Protein AF-A0AAG5CRX8-F1 (afdb_monomer)

Foldseek 3Di:
DDDDDDDDDDDDDDDDDDDDDDDDDDDDDDDDDDDDDDDDDDDDDPPPPPPPPPPCVVVCVVVVVVVVVVVVVVVVVVVVVVCVVVVPDVPDDPDPVSVVVVVVQVVQADPVDDCVVPVVNRRD

Radius of gyration: 45.99 Å; Cα contacts (8 Å, |Δi|>4): 23; chains: 1; bounding box: 85×68×112 Å

Secondary structure (DSSP, 8-state):
---------------------------------------PPP---TT-------S-HHHHHHHHHHHHHHHHHHHHHHHHHHHHHHHS-TTS--SHHHHHHHHHHHHT--TTS-TTT-HHHHH-

Organism: Anopheles atroparvus (NCBI:txid41427)

pLDDT: mean 70.66, std 24.9, range [32.22, 97.94]

Solvent-accessible surface area (backbone atoms only — not comparable to full-atom values): 8617 Å² total; per-residue (Å²): 138,78,90,82,86,85,85,88,84,89,82,92,85,80,89,80,90,84,82,88,81,81,81,89,81,88,89,84,90,82,84,88,84,85,88,89,89,90,85,83,81,82,80,78,67,94,78,74,74,78,80,76,80,82,82,51,69,75,56,50,55,52,52,49,50,50,50,50,52,52,51,50,52,52,52,52,50,50,50,50,51,50,50,47,63,70,70,51,55,92,86,63,76,83,47,71,65,52,49,51,52,53,52,55,52,57,72,37,38,37,88,87,45,54,58,90,82,40,49,63,66,20,58,89

Sequence (124 aa):
MSTQRIWTTDGSHHSDYGPDSEK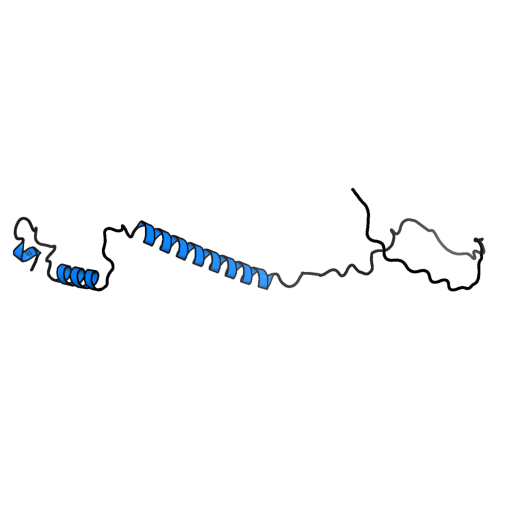SPSNNNIKNNQQHPANEPPDGNPYLIGIQSRFRRRYYHKSILLLLLLIILILTIAVIVIACLLHFPPNICHTPECLRSAAALKQSMDDTVNPCDDFYQYAC

Mean predicted aligned error: 20.1 Å

InterPro domains:
  IPR000718 Peptidase M13 [PS51885] (92-124)
  IPR000718 Peptidase M13 [PTHR11733] (68-124)
  IPR024079 Metallopeptidase, catalytic domain superfamily [G3DSA:3.40.390.10] (93-124)

Structure (mmCIF, N/CA/C/O backbone):
data_AF-A0AAG5CRX8-F1
#
_entry.id   AF-A0AAG5CRX8-F1
#
loop_
_atom_site.group_PDB
_atom_site.id
_atom_site.type_symbol
_atom_site.label_atom_id
_atom_site.label_alt_id
_atom_site.label_comp_id
_atom_site.label_asym_id
_atom_site.label_entity_id
_atom_site.label_seq_id
_atom_site.pdbx_PDB_ins_code
_atom_site.Cartn_x
_atom_site.Cartn_y
_atom_site.Cartn_z
_atom_site.occupancy
_atom_site.B_iso_or_equiv
_atom_site.auth_seq_id
_atom_site.auth_comp_id
_atom_site.auth_asym_id
_atom_site.auth_atom_id
_atom_site.pdbx_PDB_model_num
ATOM 1 N N . MET A 1 1 ? 22.370 37.927 -49.868 1.00 33.94 1 MET A N 1
ATOM 2 C CA . MET A 1 1 ? 23.467 38.078 -48.886 1.00 33.94 1 MET A CA 1
ATOM 3 C C . MET A 1 1 ? 24.203 36.756 -48.840 1.00 33.94 1 MET A C 1
ATOM 5 O O . MET A 1 1 ? 23.659 35.774 -48.369 1.00 33.94 1 MET A O 1
ATOM 9 N N . SER A 1 2 ? 25.224 36.632 -49.674 1.00 36.56 2 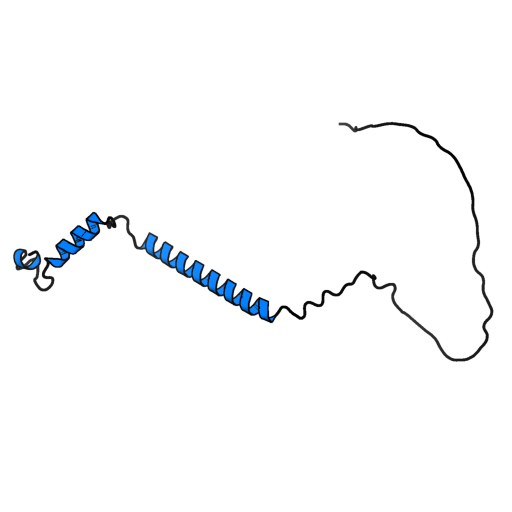SER A N 1
ATOM 10 C CA . SER A 1 2 ? 26.629 36.866 -49.309 1.00 36.56 2 SER A CA 1
ATOM 11 C C . SER A 1 2 ? 27.298 35.548 -48.951 1.00 36.56 2 SER A C 1
ATOM 13 O O . SER A 1 2 ? 27.279 35.084 -47.819 1.00 36.56 2 SER A O 1
ATOM 15 N N . THR A 1 3 ? 27.901 34.979 -49.989 1.00 40.38 3 THR A N 1
ATOM 16 C CA . THR A 1 3 ? 29.188 34.292 -49.932 1.00 40.38 3 THR A CA 1
ATOM 17 C C . THR A 1 3 ? 30.119 34.913 -48.895 1.00 40.38 3 THR A C 1
ATOM 19 O O . THR A 1 3 ? 30.289 36.130 -48.894 1.00 40.38 3 THR A O 1
ATOM 22 N N . GLN A 1 4 ? 30.775 34.073 -48.097 1.00 39.25 4 GLN A N 1
ATOM 23 C CA . GLN A 1 4 ? 32.237 33.988 -48.023 1.00 39.25 4 GLN A CA 1
ATOM 24 C C . GLN A 1 4 ? 32.647 32.956 -46.966 1.00 39.25 4 GLN A C 1
ATOM 26 O O . GLN A 1 4 ? 32.188 33.004 -45.830 1.00 39.25 4 GLN A O 1
ATOM 31 N N . ARG A 1 5 ? 33.605 32.095 -47.309 1.00 39.34 5 ARG A N 1
ATOM 32 C CA . ARG A 1 5 ? 34.894 32.121 -46.614 1.00 39.34 5 ARG A CA 1
ATOM 33 C C . ARG A 1 5 ? 35.998 31.687 -47.570 1.00 39.34 5 ARG A C 1
ATOM 35 O O . ARG A 1 5 ? 35.992 30.587 -48.106 1.00 39.34 5 ARG A O 1
ATOM 42 N N . ILE A 1 6 ? 36.892 32.639 -47.780 1.00 46.31 6 ILE A N 1
ATOM 43 C CA . ILE A 1 6 ? 38.162 32.562 -48.484 1.00 46.31 6 ILE A CA 1
ATOM 44 C C . ILE A 1 6 ? 39.200 32.090 -47.466 1.00 46.31 6 ILE A C 1
ATOM 46 O O . ILE A 1 6 ? 39.227 32.643 -46.370 1.00 46.31 6 ILE A O 1
ATOM 50 N N . TRP A 1 7 ? 40.067 31.154 -47.850 1.00 35.84 7 TRP A N 1
ATOM 51 C CA . TRP A 1 7 ? 41.486 31.198 -47.489 1.00 35.84 7 TRP A CA 1
ATOM 52 C C . TRP A 1 7 ? 42.300 30.768 -48.712 1.00 35.84 7 TRP A C 1
ATOM 54 O O . TRP A 1 7 ? 42.079 29.713 -49.299 1.00 35.84 7 TRP A O 1
ATOM 64 N N . THR A 1 8 ? 43.166 31.681 -49.123 1.00 43.91 8 THR A N 1
ATOM 65 C CA . THR A 1 8 ? 44.149 31.628 -50.205 1.00 43.91 8 THR A CA 1
ATOM 66 C C . THR A 1 8 ? 45.368 30.793 -49.810 1.00 43.91 8 THR A C 1
ATOM 68 O O . THR A 1 8 ? 45.709 30.817 -48.634 1.00 43.91 8 THR A O 1
ATOM 71 N N . THR A 1 9 ? 46.078 30.199 -50.775 1.00 43.91 9 THR A N 1
ATOM 72 C CA . THR A 1 9 ? 47.490 30.519 -51.103 1.00 43.91 9 THR A CA 1
ATOM 73 C C . THR A 1 9 ? 47.988 29.652 -52.263 1.00 43.91 9 THR A C 1
ATOM 75 O O . THR A 1 9 ? 47.792 28.440 -52.267 1.00 43.91 9 THR A O 1
ATOM 78 N N . ASP A 1 10 ? 48.631 30.323 -53.217 1.00 44.81 10 ASP A N 1
ATOM 79 C CA . ASP A 1 10 ? 49.370 29.822 -54.381 1.00 44.81 10 ASP A CA 1
ATOM 80 C C . ASP A 1 10 ? 50.530 28.876 -54.024 1.00 44.81 10 ASP A C 1
ATOM 82 O O . ASP A 1 10 ? 51.109 28.974 -52.940 1.00 44.81 10 ASP A O 1
ATOM 86 N N . GLY A 1 11 ? 50.928 28.019 -54.969 1.00 34.66 11 GLY A N 1
ATOM 87 C CA . GLY A 1 11 ? 52.091 27.144 -54.807 1.00 34.66 11 GLY A CA 1
ATOM 88 C C . GLY A 1 11 ? 52.305 26.169 -55.963 1.00 34.66 11 GLY A C 1
ATOM 89 O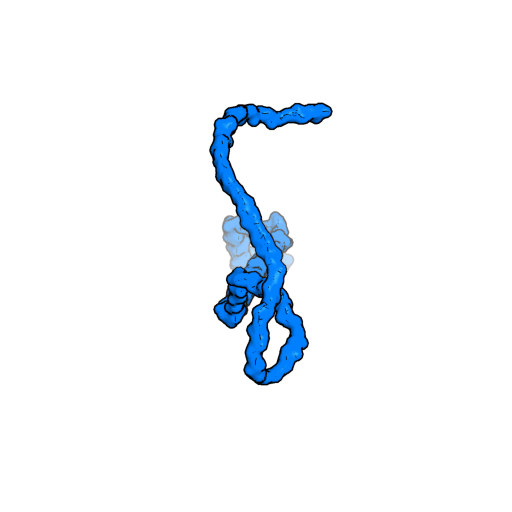 O . GLY A 1 11 ? 52.011 24.983 -55.847 1.00 34.66 11 GLY A O 1
ATOM 90 N N . SER A 1 12 ? 52.839 26.678 -57.071 1.00 39.94 12 SER A N 1
ATOM 91 C CA . SER A 1 12 ? 53.336 25.916 -58.219 1.00 39.94 12 SER A CA 1
ATOM 92 C C . SER A 1 12 ? 54.462 24.942 -57.842 1.00 39.94 12 SER A C 1
ATOM 94 O O . SER A 1 12 ? 55.455 25.347 -57.240 1.00 39.94 12 SER A O 1
ATOM 96 N N . HIS A 1 13 ? 54.368 23.687 -58.292 1.00 36.94 13 HIS A N 1
ATOM 97 C CA . HIS A 1 13 ? 55.531 22.866 -58.640 1.00 36.94 13 HIS A CA 1
ATOM 98 C C . HIS A 1 13 ? 55.173 21.833 -59.719 1.00 36.94 13 HIS A C 1
ATOM 100 O O . HIS A 1 13 ? 54.012 21.550 -59.992 1.00 36.94 13 HIS A O 1
ATOM 106 N N . HIS A 1 14 ? 56.223 21.366 -60.374 1.00 33.44 14 HIS A N 1
ATOM 107 C CA . HIS A 1 14 ? 56.374 21.056 -61.789 1.00 33.44 14 HIS A CA 1
ATOM 108 C C . HIS A 1 14 ? 56.534 19.535 -62.011 1.00 33.44 14 HIS A C 1
ATOM 110 O O . HIS A 1 14 ? 56.876 18.834 -61.060 1.00 33.44 14 HIS A O 1
ATOM 116 N N . SER A 1 15 ? 56.431 19.102 -63.281 1.00 33.47 15 SER A N 1
ATOM 117 C CA . SER A 1 15 ? 57.001 17.861 -63.864 1.00 33.47 15 SER A CA 1
ATOM 118 C C . SER A 1 15 ? 56.302 16.516 -63.553 1.00 33.47 15 SER A C 1
ATOM 120 O O . SER A 1 15 ? 55.924 16.263 -62.421 1.00 33.47 15 SER A O 1
ATOM 122 N N . ASP A 1 16 ? 56.155 15.538 -64.458 1.00 32.22 16 ASP A N 1
ATOM 123 C CA . ASP A 1 16 ? 56.494 15.388 -65.885 1.00 32.22 16 ASP A CA 1
ATOM 124 C C . ASP A 1 16 ? 56.054 13.977 -66.373 1.00 32.22 16 ASP A C 1
ATOM 126 O O . ASP A 1 16 ? 55.928 13.087 -65.536 1.00 32.22 16 ASP A O 1
ATOM 130 N N . TYR A 1 17 ? 55.934 13.783 -67.701 1.00 33.31 17 TYR A N 1
ATOM 131 C CA . TYR A 1 17 ? 55.809 12.520 -68.487 1.00 33.31 17 TYR A CA 1
ATOM 132 C C . TYR A 1 17 ? 54.664 11.530 -68.162 1.00 33.31 17 TYR A C 1
ATOM 134 O O . TYR A 1 17 ? 54.431 11.165 -67.021 1.00 33.31 17 TYR A O 1
ATOM 142 N N . GLY A 1 18 ? 53.921 10.936 -69.100 1.00 33.72 18 GLY A N 1
ATOM 143 C CA . GLY A 1 18 ? 54.078 10.661 -70.535 1.00 33.72 18 GLY A CA 1
ATOM 144 C C . GLY A 1 18 ? 53.156 9.459 -70.889 1.00 33.72 18 GLY A C 1
ATOM 145 O O . GLY A 1 18 ? 52.598 8.864 -69.966 1.00 33.72 18 GLY A O 1
ATOM 146 N N . PRO A 1 19 ? 52.920 9.125 -72.170 1.00 42.25 19 PRO A N 1
ATOM 147 C CA . PRO A 1 19 ? 51.597 8.681 -72.628 1.00 42.25 19 PRO A CA 1
ATOM 148 C C . PRO A 1 19 ? 51.575 7.264 -73.274 1.00 42.25 19 PRO A C 1
ATOM 150 O O . PRO A 1 19 ? 52.569 6.548 -73.220 1.00 42.25 19 PRO A O 1
ATOM 153 N N . ASP A 1 20 ? 50.436 6.898 -73.895 1.00 36.28 20 ASP A N 1
ATOM 154 C CA . ASP A 1 20 ? 50.278 5.841 -74.931 1.00 36.28 20 ASP A CA 1
ATOM 155 C C . ASP A 1 20 ? 50.255 4.366 -74.428 1.00 36.28 20 ASP A C 1
ATOM 157 O O . A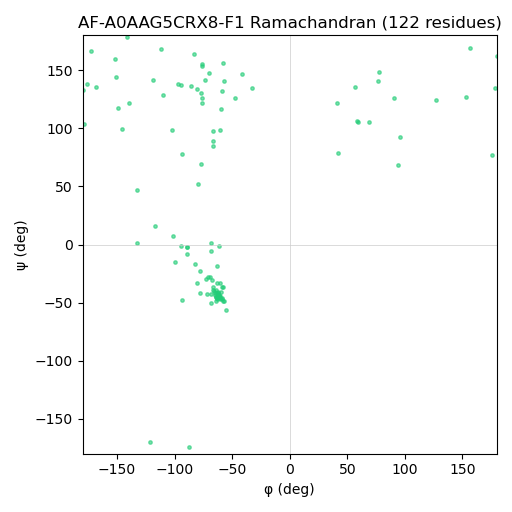SP A 1 20 ? 50.895 4.019 -73.450 1.00 36.28 20 ASP A O 1
ATOM 161 N N . SER A 1 21 ? 49.570 3.371 -75.008 1.00 34.12 21 SER A N 1
ATOM 162 C CA . SER A 1 21 ? 48.861 3.274 -76.280 1.00 34.12 21 SER A CA 1
ATOM 163 C C . SER A 1 21 ? 48.079 1.950 -76.392 1.00 34.12 21 SER A C 1
ATOM 165 O O . SER A 1 21 ? 48.331 0.993 -75.666 1.00 34.12 21 SER A O 1
ATOM 167 N N . GLU A 1 22 ? 47.187 1.927 -77.386 1.00 35.47 22 GLU A N 1
ATOM 168 C CA . GLU A 1 22 ? 46.778 0.778 -78.218 1.00 35.47 22 GLU A CA 1
ATOM 169 C C . GLU A 1 22 ? 46.174 -0.467 -77.544 1.00 35.47 22 GLU A C 1
ATOM 171 O O . GLU A 1 22 ? 46.812 -1.278 -76.889 1.00 35.47 22 GLU A O 1
ATOM 176 N N . LYS A 1 23 ? 44.857 -0.659 -77.653 1.00 36.28 23 LYS A N 1
ATOM 177 C CA . LYS A 1 23 ? 44.155 -1.195 -78.838 1.00 36.28 23 LYS A CA 1
ATOM 178 C C . LYS A 1 23 ? 44.652 -2.590 -79.251 1.00 36.28 23 LYS A C 1
ATOM 180 O O . LYS A 1 23 ? 45.696 -2.757 -79.864 1.00 36.28 23 LYS A O 1
ATOM 185 N N . SER A 1 24 ? 43.792 -3.568 -78.958 1.00 37.47 24 SER A N 1
ATOM 186 C CA . SER A 1 24 ? 43.770 -4.945 -79.480 1.00 37.47 24 SER A CA 1
ATOM 187 C C . SER A 1 24 ? 44.075 -5.007 -80.990 1.00 37.47 24 SER A C 1
ATOM 189 O O . SER A 1 24 ? 43.623 -4.115 -81.716 1.00 37.47 24 SER A O 1
ATOM 191 N N . PRO A 1 25 ? 44.735 -6.067 -81.504 1.00 41.72 25 PRO A N 1
ATOM 192 C CA . PRO A 1 25 ? 43.937 -7.213 -81.957 1.00 41.72 25 PRO A CA 1
ATOM 193 C C . PRO A 1 25 ? 44.604 -8.608 -81.880 1.00 41.72 25 PRO A C 1
ATOM 195 O O . PRO A 1 25 ? 45.772 -8.802 -82.182 1.00 41.72 25 PRO A O 1
ATOM 198 N N . SER A 1 26 ? 43.757 -9.586 -81.550 1.00 36.16 26 SER A N 1
ATOM 199 C CA . SER A 1 26 ? 43.544 -10.895 -82.194 1.00 36.16 26 SER A CA 1
ATOM 200 C C . SER A 1 26 ? 44.723 -11.746 -82.712 1.00 36.16 26 SER A C 1
ATOM 202 O O . SER A 1 26 ? 45.350 -11.428 -83.718 1.00 36.16 26 SER A O 1
ATOM 204 N N . ASN A 1 27 ? 44.783 -12.969 -82.166 1.00 36.31 27 ASN A N 1
ATOM 205 C CA . ASN A 1 27 ? 44.618 -14.253 -82.879 1.00 36.31 27 ASN A CA 1
ATOM 206 C C . ASN A 1 27 ? 45.776 -15.237 -82.649 1.00 36.31 27 ASN A C 1
ATOM 208 O O . ASN A 1 27 ? 46.929 -14.920 -82.918 1.00 36.31 27 ASN A O 1
ATOM 212 N N . ASN A 1 28 ? 45.444 -16.443 -82.177 1.00 36.59 28 ASN A N 1
ATOM 213 C CA . ASN A 1 28 ? 45.749 -17.710 -82.852 1.00 36.59 28 ASN A CA 1
ATOM 214 C C . ASN A 1 28 ? 45.179 -18.872 -82.024 1.00 36.59 28 ASN A C 1
ATOM 216 O O . ASN A 1 28 ? 45.718 -19.262 -80.991 1.00 36.59 28 ASN A O 1
ATOM 220 N N . ASN A 1 29 ? 44.058 -19.413 -82.503 1.00 36.94 29 ASN A N 1
ATOM 221 C CA . ASN A 1 29 ? 43.428 -20.623 -81.984 1.00 36.94 29 ASN A CA 1
ATOM 222 C C . ASN A 1 29 ? 44.167 -21.883 -82.462 1.00 36.94 29 ASN A C 1
ATOM 224 O O . ASN A 1 29 ? 44.332 -22.085 -83.666 1.00 36.94 29 ASN A O 1
ATOM 228 N N . ILE A 1 30 ? 44.484 -22.780 -81.523 1.00 49.47 30 ILE A N 1
ATOM 229 C CA . ILE A 1 30 ? 44.726 -24.207 -81.772 1.00 49.47 30 ILE A CA 1
ATOM 230 C C . ILE A 1 30 ? 43.704 -25.036 -80.983 1.00 49.47 30 ILE A C 1
ATOM 232 O O . ILE A 1 30 ? 43.262 -24.671 -79.900 1.00 49.47 30 ILE A O 1
ATOM 236 N N . LYS A 1 31 ? 43.276 -26.105 -81.653 1.00 39.47 31 LYS A N 1
ATOM 237 C CA . LYS A 1 31 ? 41.981 -26.786 -81.625 1.00 39.47 31 LYS A CA 1
ATOM 238 C C . LYS A 1 31 ? 41.787 -27.808 -80.491 1.00 39.47 31 LYS A C 1
ATOM 240 O O . LYS A 1 31 ? 42.755 -28.394 -80.017 1.00 39.47 31 LYS A O 1
ATOM 245 N N . ASN A 1 32 ? 40.499 -28.142 -80.304 1.00 36.53 32 ASN A N 1
ATOM 246 C CA . ASN A 1 32 ? 39.874 -29.310 -79.647 1.00 36.53 32 ASN A CA 1
ATOM 247 C C . ASN A 1 32 ? 39.577 -29.138 -78.149 1.00 36.53 32 ASN A C 1
ATOM 249 O O . ASN A 1 32 ? 40.494 -28.912 -77.375 1.00 36.53 32 ASN A O 1
ATOM 253 N N . ASN A 1 33 ? 38.365 -29.339 -77.621 1.00 35.94 33 ASN A N 1
ATOM 254 C CA . ASN A 1 33 ? 36.988 -29.616 -78.098 1.00 35.94 33 ASN A CA 1
ATOM 255 C C . ASN A 1 33 ? 36.159 -29.607 -76.780 1.00 35.94 33 ASN A C 1
ATOM 257 O O . ASN A 1 33 ? 36.644 -30.164 -75.803 1.00 35.94 33 ASN A O 1
ATOM 261 N N . GLN A 1 34 ? 34.957 -29.060 -76.587 1.00 41.50 34 GLN A N 1
ATOM 262 C CA . GLN A 1 34 ? 33.867 -28.645 -77.466 1.00 41.50 34 GLN A CA 1
ATOM 263 C C . GLN A 1 34 ? 32.869 -27.799 -76.622 1.00 41.50 34 GLN A C 1
ATOM 265 O O . GLN A 1 34 ? 32.508 -28.209 -75.524 1.00 41.50 34 GLN A O 1
ATOM 270 N N . GLN A 1 35 ? 32.416 -26.672 -77.195 1.00 33.72 35 GLN A N 1
ATOM 271 C CA . GLN A 1 35 ? 31.201 -25.862 -76.932 1.00 33.72 35 GLN A CA 1
ATOM 272 C C . GLN A 1 35 ? 31.002 -25.038 -75.618 1.00 33.72 35 GLN A C 1
ATOM 274 O O . GLN A 1 35 ? 30.614 -25.544 -74.574 1.00 33.72 35 GLN A O 1
ATOM 279 N N . HIS A 1 36 ? 31.154 -23.710 -7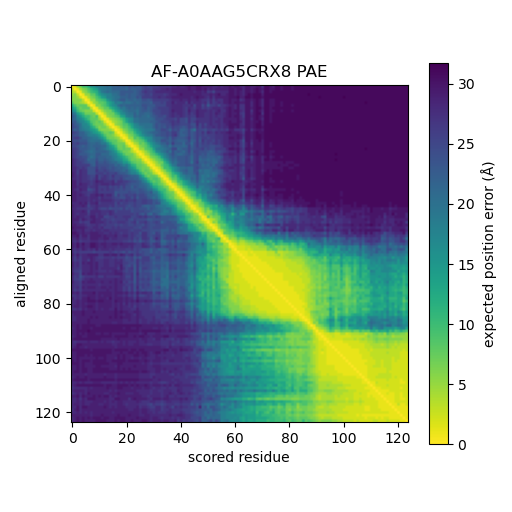5.753 1.00 45.00 36 HIS A N 1
ATOM 280 C CA . HIS A 1 36 ? 30.700 -22.570 -74.905 1.00 45.00 36 HIS A CA 1
ATOM 281 C C . HIS A 1 36 ? 29.257 -22.108 -75.302 1.00 45.00 36 HIS A C 1
ATOM 283 O O . HIS A 1 36 ? 28.767 -22.639 -76.303 1.00 45.00 36 HIS A O 1
ATOM 289 N N . PRO A 1 37 ? 28.630 -21.011 -74.775 1.00 52.94 37 PRO A N 1
ATOM 290 C CA . PRO A 1 37 ? 28.698 -20.288 -73.473 1.00 52.94 37 PRO A CA 1
ATOM 291 C C . PRO A 1 37 ? 27.311 -19.768 -72.946 1.00 52.94 37 PRO A C 1
ATOM 293 O O . PRO A 1 37 ? 26.305 -19.882 -73.639 1.00 52.94 37 PRO A O 1
ATOM 296 N N . ALA A 1 38 ? 27.262 -19.122 -71.763 1.00 34.06 38 ALA A N 1
ATOM 297 C CA . ALA A 1 38 ? 26.787 -17.725 -71.568 1.00 34.06 38 ALA A CA 1
ATOM 298 C C . ALA A 1 38 ? 26.206 -17.430 -70.158 1.00 34.06 38 ALA A C 1
ATOM 300 O O . ALA A 1 38 ? 25.222 -18.035 -69.739 1.00 34.06 38 ALA A O 1
ATOM 301 N N . ASN A 1 39 ? 26.759 -16.376 -69.533 1.00 39.97 39 ASN A N 1
ATOM 302 C CA . ASN A 1 39 ? 26.225 -15.539 -68.438 1.00 39.97 39 ASN A CA 1
ATOM 303 C C . ASN A 1 39 ? 26.601 -15.915 -66.987 1.00 39.97 39 ASN A C 1
ATOM 305 O O . ASN A 1 39 ? 25.736 -16.245 -66.177 1.00 39.97 39 ASN A O 1
ATOM 309 N N . GLU A 1 40 ? 27.8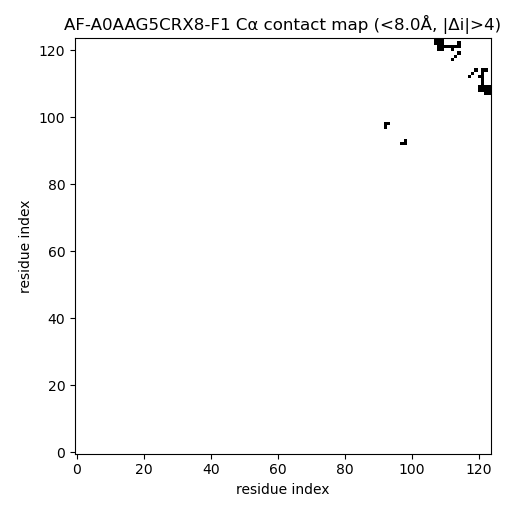76 -15.755 -66.621 1.00 51.41 40 GLU A N 1
ATOM 310 C CA . GLU A 1 40 ? 28.239 -15.422 -65.232 1.00 51.41 40 GLU A CA 1
ATOM 311 C C . GLU A 1 40 ? 27.954 -13.926 -64.977 1.00 51.41 40 GLU A C 1
ATOM 313 O O . GLU A 1 40 ? 28.407 -13.086 -65.760 1.00 51.41 40 GLU A O 1
ATOM 318 N N . PRO A 1 41 ? 27.185 -13.558 -63.934 1.00 59.75 41 PRO A N 1
ATOM 319 C CA . PRO A 1 41 ? 27.037 -12.170 -63.510 1.00 59.75 41 PRO A CA 1
ATOM 320 C C . PRO A 1 41 ? 28.285 -11.684 -62.746 1.00 59.75 41 PRO A C 1
ATOM 322 O O . PRO A 1 41 ? 29.004 -12.495 -62.161 1.00 59.75 41 PRO A O 1
ATOM 325 N N . PRO A 1 42 ? 28.538 -10.363 -62.733 1.00 55.81 42 PRO A N 1
ATOM 326 C CA . PRO A 1 42 ? 29.775 -9.790 -62.229 1.00 55.81 42 PRO A CA 1
ATOM 327 C C . PRO A 1 42 ? 29.850 -9.837 -60.699 1.00 55.81 42 PRO A C 1
ATOM 329 O O . PRO A 1 42 ? 28.866 -9.592 -60.000 1.00 55.81 42 PRO A O 1
ATOM 332 N N . ASP A 1 43 ? 31.059 -10.123 -60.223 1.00 55.56 43 ASP A N 1
ATOM 333 C CA . ASP A 1 43 ? 31.684 -9.606 -59.006 1.00 55.56 43 ASP A CA 1
ATOM 334 C C . ASP A 1 43 ? 30.780 -9.506 -57.771 1.00 55.56 43 ASP A C 1
ATOM 336 O O . ASP A 1 43 ? 30.329 -8.441 -57.340 1.00 55.56 43 ASP A O 1
ATOM 340 N N . GLY A 1 44 ? 30.578 -10.656 -57.128 1.00 61.62 44 GLY A N 1
ATOM 341 C CA . GLY A 1 44 ? 30.143 -10.692 -55.738 1.00 61.62 44 GLY A CA 1
ATOM 342 C C . GLY A 1 44 ? 31.173 -9.989 -54.850 1.00 61.62 44 GLY A C 1
ATOM 343 O O . GLY A 1 44 ? 32.316 -10.426 -54.746 1.00 61.62 44 GLY A O 1
ATOM 344 N N . ASN A 1 45 ? 30.758 -8.897 -54.204 1.00 67.56 45 ASN A N 1
ATOM 345 C CA . ASN A 1 45 ? 31.589 -8.104 -53.299 1.00 67.56 45 ASN A CA 1
ATOM 346 C C . ASN A 1 45 ? 32.347 -8.996 -52.283 1.00 67.56 45 ASN A C 1
ATOM 348 O O . ASN A 1 45 ? 31.690 -9.710 -51.515 1.00 67.56 45 ASN A O 1
ATOM 352 N N . PRO A 1 46 ? 33.689 -8.897 -52.166 1.00 66.31 46 PRO A N 1
ATOM 353 C CA . PRO A 1 46 ? 34.491 -9.717 -51.244 1.00 66.31 46 PRO A CA 1
ATOM 354 C C . PRO A 1 46 ? 34.247 -9.406 -49.754 1.00 66.31 46 PRO A C 1
ATOM 356 O O . PRO A 1 46 ? 34.849 -10.020 -48.878 1.00 66.31 46 PRO A O 1
ATOM 359 N N . TYR A 1 47 ? 33.342 -8.471 -49.449 1.00 66.69 47 TYR A N 1
ATOM 360 C CA . TYR A 1 47 ? 32.969 -8.057 -48.095 1.00 66.69 47 TYR A CA 1
ATOM 361 C C . TYR A 1 47 ? 31.652 -8.660 -47.597 1.00 66.69 47 TYR A C 1
ATOM 363 O O . TYR A 1 47 ? 31.180 -8.293 -46.521 1.00 66.69 47 TYR A O 1
ATOM 371 N N . LEU A 1 48 ? 31.049 -9.599 -48.331 1.00 64.75 48 LEU A N 1
ATOM 372 C CA . LEU A 1 48 ? 29.900 -10.351 -47.827 1.00 64.75 48 LEU A CA 1
ATOM 373 C C . LEU A 1 48 ? 30.354 -11.435 -46.835 1.00 64.75 48 LEU A C 1
ATOM 375 O O . LEU A 1 48 ? 30.258 -12.634 -47.084 1.00 64.75 48 LEU A O 1
ATOM 379 N N . ILE A 1 49 ? 30.818 -10.998 -45.662 1.00 68.88 49 ILE A N 1
ATOM 380 C CA . ILE A 1 49 ? 30.878 -11.835 -44.463 1.00 68.88 49 ILE A CA 1
ATOM 381 C C . ILE A 1 49 ? 29.447 -12.155 -44.035 1.00 68.88 49 ILE A C 1
ATOM 383 O O . ILE A 1 49 ? 28.774 -11.374 -43.362 1.00 68.88 49 ILE A O 1
ATOM 387 N N . GLY A 1 50 ? 28.967 -13.332 -44.425 1.00 66.06 50 GLY A N 1
ATOM 388 C CA . GLY A 1 50 ? 27.760 -13.901 -43.850 1.00 66.06 50 GLY A CA 1
ATOM 389 C C . GLY A 1 50 ? 27.965 -14.098 -42.350 1.00 66.06 50 GLY A C 1
ATOM 390 O O . GLY A 1 50 ? 28.546 -15.094 -41.926 1.00 66.06 50 GLY A O 1
ATOM 391 N N . ILE A 1 51 ? 27.472 -13.166 -41.530 1.00 63.00 51 ILE A N 1
ATOM 392 C CA . ILE A 1 51 ? 27.296 -13.383 -40.091 1.00 63.00 51 ILE A CA 1
ATOM 393 C C . ILE A 1 51 ? 26.209 -14.445 -39.929 1.00 63.00 51 ILE A C 1
ATOM 395 O O . ILE A 1 51 ? 25.019 -14.161 -39.801 1.00 63.00 51 ILE A O 1
ATOM 399 N N . GLN A 1 52 ? 26.631 -15.707 -39.998 1.00 58.75 52 GLN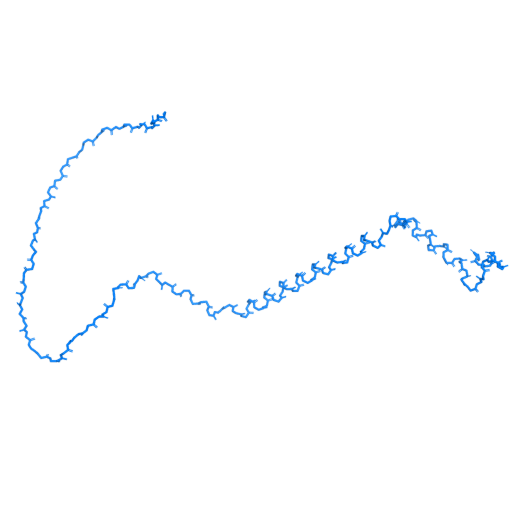 A N 1
ATOM 400 C CA . GLN A 1 52 ? 25.787 -16.866 -39.783 1.00 58.75 52 GLN A CA 1
ATOM 401 C C . GLN A 1 52 ? 25.347 -16.881 -38.312 1.00 58.75 52 GLN A C 1
ATOM 403 O O . GLN A 1 52 ? 25.971 -17.479 -37.440 1.00 58.75 52 GLN A O 1
ATOM 408 N N . SER A 1 53 ? 24.229 -16.228 -38.017 1.00 62.16 53 SER A N 1
ATOM 409 C CA . SER A 1 53 ? 23.621 -16.179 -36.686 1.00 62.16 53 SER A CA 1
ATOM 410 C C . SER A 1 53 ? 22.827 -17.457 -36.377 1.00 62.16 53 SER A C 1
ATOM 412 O O . SER A 1 53 ? 21.667 -17.425 -35.975 1.00 62.16 53 SER A O 1
ATOM 414 N N . ARG A 1 54 ? 23.440 -18.635 -36.544 1.00 61.25 54 ARG A N 1
ATOM 415 C CA . ARG A 1 54 ? 22.780 -19.927 -36.260 1.00 61.25 54 ARG A CA 1
ATOM 416 C C . ARG A 1 54 ? 22.945 -20.401 -34.807 1.00 61.25 54 ARG A C 1
ATOM 418 O O . ARG A 1 54 ? 22.334 -21.400 -34.440 1.00 61.25 54 ARG A O 1
ATOM 425 N N . PHE A 1 55 ? 23.675 -19.685 -33.942 1.00 60.66 55 PHE A N 1
ATOM 426 C CA . PHE A 1 55 ? 24.039 -20.194 -32.607 1.00 60.66 55 PHE A CA 1
ATOM 427 C C . PHE A 1 55 ? 23.809 -19.223 -31.430 1.00 60.66 55 PHE A C 1
ATOM 429 O O . PHE A 1 55 ? 24.661 -19.052 -30.568 1.00 60.66 55 PHE A O 1
ATOM 436 N N . ARG A 1 56 ? 22.642 -18.572 -31.341 1.00 64.94 56 ARG A N 1
ATOM 437 C CA . ARG A 1 56 ? 22.223 -17.873 -30.096 1.00 64.94 56 ARG A CA 1
ATOM 438 C C . ARG A 1 56 ? 20.791 -18.167 -29.637 1.00 64.94 56 ARG A C 1
ATOM 440 O O . ARG A 1 56 ? 20.351 -17.669 -28.603 1.00 64.94 56 ARG A O 1
ATOM 447 N N . ARG A 1 57 ? 20.057 -19.026 -30.353 1.00 68.62 57 ARG A N 1
ATOM 448 C CA . ARG A 1 57 ? 18.612 -19.264 -30.155 1.00 68.62 57 ARG A CA 1
ATOM 449 C C . ARG A 1 57 ? 18.239 -19.748 -28.746 1.00 68.62 57 ARG A C 1
ATOM 451 O O . ARG A 1 57 ? 17.216 -19.336 -28.212 1.00 68.62 57 ARG A O 1
ATOM 458 N N . ARG A 1 58 ? 19.087 -20.577 -28.120 1.00 70.31 58 ARG A N 1
ATOM 459 C CA . ARG A 1 58 ? 18.842 -21.098 -26.760 1.00 70.31 58 ARG A CA 1
ATOM 460 C C . ARG A 1 58 ? 19.022 -20.038 -25.669 1.00 70.31 58 ARG A C 1
ATOM 462 O O . ARG A 1 58 ? 18.347 -20.116 -24.648 1.00 70.31 58 ARG A O 1
ATOM 469 N N . TYR A 1 59 ? 19.897 -19.055 -25.891 1.00 76.31 59 TYR A N 1
ATOM 470 C CA . TYR A 1 59 ? 20.105 -17.953 -24.952 1.00 76.31 59 TYR A CA 1
ATOM 471 C C . TYR A 1 59 ? 18.986 -16.917 -25.073 1.00 76.31 59 TYR A C 1
ATOM 473 O O . TYR A 1 59 ? 18.427 -16.532 -24.057 1.00 76.31 59 TYR A O 1
ATOM 481 N N . TYR A 1 60 ? 18.544 -16.584 -26.294 1.00 80.44 60 TYR A N 1
ATOM 482 C CA . TYR A 1 60 ? 17.397 -15.691 -26.494 1.00 80.44 60 TYR A CA 1
ATOM 483 C C . TYR A 1 60 ? 16.115 -16.218 -25.858 1.00 80.44 60 TYR A C 1
ATOM 485 O O . TYR A 1 60 ? 15.419 -15.438 -25.236 1.00 80.44 60 TYR A O 1
ATOM 493 N N . HIS A 1 61 ? 15.807 -17.516 -25.933 1.00 83.06 61 HIS A N 1
ATOM 494 C CA . HIS A 1 61 ? 14.590 -18.023 -25.289 1.00 83.06 61 HIS A CA 1
ATOM 495 C C . HIS A 1 61 ? 14.634 -17.873 -23.759 1.00 83.06 61 HIS A C 1
ATOM 497 O O . HIS A 1 61 ? 13.629 -17.521 -23.149 1.00 83.06 61 HIS A O 1
ATOM 503 N N . LYS A 1 62 ? 15.797 -18.099 -23.127 1.00 86.62 62 LYS A N 1
ATOM 504 C CA . LYS A 1 62 ? 15.971 -17.890 -21.679 1.00 86.62 62 LYS A CA 1
ATOM 505 C C . LYS A 1 62 ? 15.982 -16.405 -21.314 1.00 86.62 62 LYS A C 1
ATOM 507 O O . LYS A 1 62 ? 15.334 -16.028 -20.347 1.00 86.62 62 LYS A O 1
ATOM 512 N N . SER A 1 63 ? 16.659 -15.567 -22.096 1.00 90.69 63 SER A N 1
ATOM 513 C CA . SER A 1 63 ? 16.692 -14.116 -21.895 1.00 90.69 63 SER A CA 1
ATOM 514 C C . SER A 1 63 ? 15.332 -13.460 -22.136 1.00 90.69 63 SER A C 1
ATOM 516 O O . SER A 1 63 ? 14.954 -12.581 -21.376 1.00 90.69 63 SER A O 1
ATOM 518 N N . ILE A 1 64 ? 14.572 -13.902 -23.142 1.00 92.69 64 ILE A N 1
ATOM 519 C CA . ILE A 1 64 ? 13.208 -13.433 -23.424 1.00 92.69 64 ILE A CA 1
ATOM 520 C C . ILE A 1 64 ? 12.259 -13.889 -22.317 1.00 92.69 64 ILE A C 1
ATOM 522 O O . ILE A 1 64 ? 11.464 -13.083 -21.856 1.00 92.69 64 ILE A O 1
ATOM 526 N N . LEU A 1 65 ? 12.358 -15.139 -21.846 1.00 93.56 65 LEU A N 1
ATOM 527 C CA . LEU A 1 65 ? 11.551 -15.617 -20.718 1.00 93.56 65 LEU A CA 1
ATOM 528 C C . LEU A 1 65 ? 11.872 -14.822 -19.444 1.00 93.56 65 LEU A C 1
ATOM 530 O O . LEU A 1 65 ? 10.958 -14.379 -18.760 1.00 93.56 65 LEU A O 1
ATOM 534 N N . LEU A 1 66 ? 13.153 -14.570 -19.162 1.00 94.88 66 LEU A N 1
ATOM 535 C CA . LEU A 1 66 ? 13.575 -13.758 -18.018 1.00 94.88 66 LEU A CA 1
ATOM 536 C C . LEU A 1 66 ? 13.066 -12.316 -18.127 1.00 94.88 66 LEU A C 1
ATOM 538 O O . LEU A 1 66 ? 12.545 -11.783 -17.153 1.00 94.88 66 LEU A O 1
ATOM 542 N N . LEU A 1 67 ? 13.164 -11.703 -19.309 1.00 95.25 67 LEU A N 1
ATOM 543 C CA . LEU A 1 67 ? 12.628 -10.368 -19.570 1.00 95.25 67 LEU A CA 1
ATOM 544 C C . LEU A 1 67 ? 11.104 -10.333 -19.398 1.00 95.25 67 LEU A C 1
ATOM 546 O O . LEU A 1 67 ? 10.589 -9.433 -18.747 1.00 95.25 67 LEU A O 1
ATOM 550 N N . LEU A 1 68 ? 10.388 -11.323 -19.937 1.00 95.94 68 LEU A N 1
ATOM 551 C CA . LEU A 1 68 ? 8.938 -11.453 -19.799 1.00 95.94 68 LEU A CA 1
ATOM 552 C C . LEU A 1 68 ? 8.541 -11.585 -18.325 1.00 95.94 68 LEU A C 1
ATOM 554 O O . LEU A 1 68 ? 7.639 -10.890 -17.872 1.00 95.94 68 LEU A O 1
ATOM 558 N N . LEU A 1 69 ? 9.236 -12.436 -17.568 1.00 96.50 69 LEU A N 1
ATOM 559 C CA . LEU A 1 69 ? 8.997 -12.629 -16.139 1.00 96.50 69 LEU A CA 1
ATOM 560 C C . LEU A 1 69 ? 9.258 -11.345 -15.347 1.00 96.50 69 LEU A C 1
ATOM 562 O O . LEU A 1 69 ? 8.472 -11.001 -14.470 1.00 96.50 69 LEU A O 1
ATOM 566 N N . LEU A 1 70 ? 10.317 -10.610 -15.687 1.00 96.81 70 LEU A N 1
ATOM 567 C CA . LEU A 1 70 ? 10.627 -9.320 -15.077 1.00 96.81 70 LEU A CA 1
ATOM 568 C C . LEU A 1 70 ? 9.553 -8.271 -15.400 1.00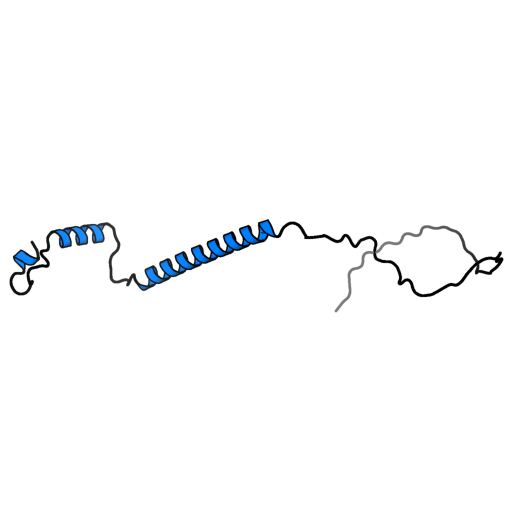 96.81 70 LEU A C 1
ATOM 570 O O . LEU A 1 70 ? 9.129 -7.548 -14.506 1.00 96.81 70 LEU A O 1
ATOM 574 N N . ILE A 1 71 ? 9.064 -8.215 -16.642 1.00 97.56 71 ILE A N 1
ATOM 575 C CA . ILE A 1 71 ? 7.970 -7.314 -17.031 1.00 97.56 71 ILE A CA 1
ATOM 576 C C . ILE A 1 71 ? 6.690 -7.673 -16.274 1.00 97.56 71 ILE A C 1
ATOM 578 O O . ILE A 1 71 ? 6.057 -6.786 -15.713 1.00 97.56 71 ILE A O 1
ATOM 582 N N . ILE A 1 72 ? 6.327 -8.958 -16.208 1.00 97.88 72 ILE A N 1
ATOM 583 C CA . ILE A 1 72 ? 5.157 -9.418 -15.450 1.00 97.88 72 ILE A CA 1
ATOM 584 C C . ILE A 1 72 ? 5.301 -9.028 -13.978 1.00 97.88 72 ILE A C 1
ATOM 586 O O . ILE A 1 72 ? 4.375 -8.452 -13.418 1.00 97.88 72 ILE A O 1
ATOM 590 N N . LEU A 1 73 ? 6.466 -9.260 -13.369 1.00 97.56 73 LEU A N 1
ATOM 591 C CA . LEU A 1 73 ? 6.738 -8.859 -11.990 1.00 97.56 73 LEU A CA 1
ATOM 592 C C . LEU A 1 73 ? 6.539 -7.348 -11.797 1.00 97.56 73 LEU A C 1
ATOM 594 O O . LEU A 1 73 ? 5.819 -6.937 -10.891 1.00 97.56 73 LEU A O 1
ATOM 598 N N . ILE A 1 74 ? 7.102 -6.516 -12.674 1.00 97.88 74 ILE A N 1
ATOM 599 C CA . ILE A 1 74 ? 6.937 -5.058 -12.598 1.00 97.88 74 ILE A CA 1
ATOM 600 C C . ILE A 1 74 ? 5.466 -4.659 -12.738 1.00 97.88 74 ILE A C 1
ATOM 602 O O . ILE A 1 74 ? 4.986 -3.842 -11.957 1.00 97.88 74 ILE A O 1
ATOM 606 N N . LEU A 1 75 ? 4.733 -5.246 -13.687 1.00 97.62 75 LEU A N 1
ATOM 607 C CA . LEU A 1 75 ? 3.307 -4.972 -13.870 1.00 97.62 75 LEU A CA 1
ATOM 608 C C . LEU A 1 75 ? 2.495 -5.382 -12.641 1.00 97.62 75 LEU A C 1
ATOM 610 O O . LEU A 1 75 ? 1.634 -4.623 -12.209 1.00 97.62 75 LEU A O 1
ATOM 614 N N . THR A 1 76 ? 2.791 -6.537 -12.037 1.00 97.94 76 THR A N 1
ATOM 615 C CA . THR A 1 76 ? 2.117 -6.965 -10.803 1.00 97.94 76 THR A CA 1
ATOM 616 C C . THR A 1 76 ? 2.380 -5.994 -9.657 1.00 97.94 76 THR A C 1
ATOM 618 O O . THR A 1 76 ? 1.436 -5.585 -8.989 1.00 97.94 76 THR A O 1
ATOM 621 N N . ILE A 1 77 ? 3.626 -5.542 -9.476 1.00 97.69 77 ILE A N 1
ATOM 622 C CA . ILE A 1 77 ? 3.979 -4.546 -8.457 1.00 97.69 77 ILE A CA 1
ATOM 623 C C . ILE A 1 77 ? 3.258 -3.224 -8.732 1.00 97.69 77 ILE A C 1
ATOM 625 O O . ILE A 1 77 ? 2.685 -2.642 -7.817 1.00 97.69 77 ILE A O 1
ATOM 629 N N . ALA A 1 78 ? 3.231 -2.764 -9.984 1.00 96.75 78 ALA A N 1
ATOM 630 C CA . ALA A 1 78 ? 2.550 -1.531 -10.364 1.00 96.75 78 ALA A CA 1
ATOM 631 C C . ALA A 1 78 ? 1.044 -1.601 -10.074 1.00 96.75 78 ALA A C 1
ATOM 633 O O . ALA A 1 78 ? 0.495 -0.677 -9.480 1.00 96.75 78 ALA A O 1
ATOM 634 N N . VAL A 1 79 ? 0.387 -2.711 -10.425 1.00 96.69 79 VAL A N 1
ATOM 635 C CA . VAL A 1 79 ? -1.032 -2.934 -10.113 1.00 96.69 79 VAL A CA 1
ATOM 636 C C . VAL A 1 79 ? -1.264 -2.950 -8.605 1.00 96.69 79 VAL A C 1
ATOM 638 O O . VAL A 1 79 ? -2.204 -2.308 -8.149 1.00 96.69 79 VAL A O 1
ATOM 641 N N . ILE A 1 80 ? -0.404 -3.614 -7.826 1.00 95.62 80 ILE A N 1
ATOM 642 C CA . ILE A 1 80 ? -0.499 -3.622 -6.359 1.00 95.62 80 ILE A CA 1
ATOM 643 C C . ILE A 1 80 ? -0.370 -2.202 -5.805 1.00 95.62 80 ILE A C 1
ATOM 645 O O . ILE A 1 80 ? -1.198 -1.799 -4.999 1.00 95.62 80 ILE A O 1
ATOM 649 N N . VAL A 1 81 ? 0.613 -1.418 -6.258 1.00 94.50 81 VAL A N 1
ATOM 650 C CA . VAL A 1 81 ? 0.806 -0.030 -5.810 1.00 94.50 81 VAL A CA 1
ATOM 651 C C . VAL A 1 81 ? -0.397 0.835 -6.170 1.00 94.50 81 VAL A C 1
ATOM 653 O O . VAL A 1 81 ? -0.880 1.574 -5.321 1.00 94.50 81 VAL A O 1
ATOM 656 N N . ILE A 1 82 ? -0.920 0.727 -7.391 1.00 93.81 82 ILE A N 1
ATOM 657 C CA . ILE A 1 82 ? -2.107 1.478 -7.817 1.00 93.81 82 ILE A CA 1
ATOM 658 C C . ILE A 1 82 ? -3.328 1.065 -6.989 1.00 93.81 82 ILE A C 1
ATOM 660 O O . ILE A 1 82 ? -4.039 1.929 -6.489 1.00 93.81 82 ILE A O 1
ATOM 664 N N . ALA A 1 83 ? -3.555 -0.236 -6.797 1.00 90.81 83 ALA A N 1
ATOM 665 C CA . ALA A 1 83 ? -4.651 -0.746 -5.980 1.00 90.81 83 ALA A CA 1
ATOM 666 C C . ALA A 1 83 ? -4.535 -0.263 -4.532 1.00 90.81 83 ALA A C 1
ATOM 668 O O . ALA A 1 83 ? -5.513 0.216 -3.974 1.00 90.81 83 ALA A O 1
ATOM 669 N N . CYS A 1 84 ? -3.336 -0.307 -3.955 1.00 86.44 84 CYS A N 1
ATOM 670 C CA . CYS A 1 84 ? -3.023 0.291 -2.668 1.00 86.44 84 CYS A CA 1
ATOM 671 C C . CYS A 1 84 ? -3.381 1.782 -2.652 1.00 86.44 84 CYS A C 1
ATOM 673 O O . CYS A 1 84 ? -4.193 2.196 -1.840 1.00 86.44 84 CYS A O 1
ATOM 675 N N . LEU A 1 85 ? -2.859 2.590 -3.575 1.00 82.69 85 LEU A N 1
ATOM 676 C CA . LEU A 1 85 ? -3.117 4.034 -3.614 1.00 82.69 85 LEU A CA 1
ATOM 677 C C . LEU A 1 85 ? -4.604 4.388 -3.783 1.00 82.69 85 LEU A C 1
ATOM 679 O O . LEU A 1 85 ? -5.049 5.391 -3.237 1.00 82.69 85 LEU A O 1
ATOM 683 N N . LEU A 1 86 ? -5.372 3.577 -4.516 1.00 82.00 86 LEU A N 1
ATOM 684 C CA . LEU A 1 86 ? -6.815 3.768 -4.693 1.00 82.00 86 LEU A CA 1
ATOM 685 C C . LEU A 1 86 ? -7.638 3.249 -3.501 1.00 82.00 86 LEU A C 1
ATOM 687 O O . LEU A 1 86 ? -8.687 3.808 -3.192 1.00 82.00 86 LEU A O 1
ATOM 691 N N . HIS A 1 87 ? -7.178 2.184 -2.842 1.00 75.88 87 HIS A N 1
ATOM 692 C CA . HIS A 1 87 ? -7.849 1.535 -1.711 1.00 75.88 87 HIS A CA 1
ATOM 693 C C . HIS A 1 87 ? -7.366 2.049 -0.345 1.00 75.88 87 HIS A C 1
ATOM 695 O O . HIS A 1 87 ? -7.875 1.621 0.688 1.00 75.88 87 HIS A O 1
ATOM 701 N N . PHE A 1 88 ? -6.402 2.968 -0.316 1.00 68.62 88 PHE A N 1
ATOM 702 C CA . PHE A 1 88 ? -6.079 3.789 0.844 1.00 68.62 88 PHE A CA 1
ATOM 703 C C . PHE A 1 88 ? -6.857 5.102 0.722 1.00 68.62 88 PHE A C 1
ATOM 705 O O . PHE A 1 88 ? -6.291 6.114 0.299 1.00 68.62 88 PHE A O 1
ATOM 712 N N . PRO A 1 89 ? -8.169 5.119 1.042 1.00 64.19 89 PRO A N 1
ATOM 713 C CA . PRO A 1 89 ? -8.879 6.376 1.127 1.00 64.19 89 PRO A CA 1
ATOM 714 C C 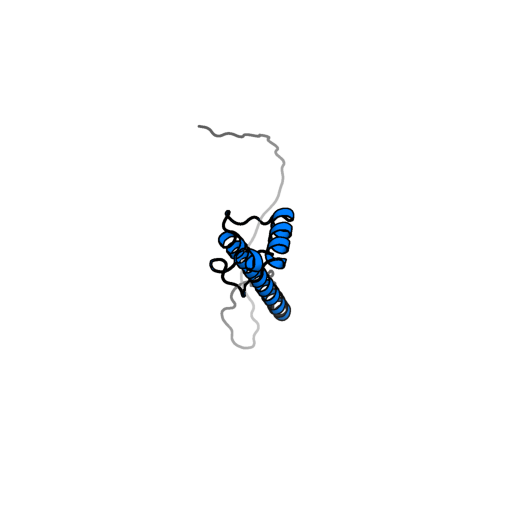. PRO A 1 89 ? -8.148 7.249 2.157 1.00 64.19 89 PRO A C 1
ATOM 716 O O . PRO A 1 89 ? -7.745 6.740 3.208 1.00 64.19 89 PRO A O 1
ATOM 719 N N . PRO A 1 90 ? -8.014 8.563 1.918 1.00 65.75 90 PRO A N 1
ATOM 720 C CA . PRO A 1 90 ? -7.288 9.479 2.807 1.00 65.75 90 PRO A CA 1
ATOM 721 C C . PRO A 1 90 ? -7.887 9.575 4.225 1.00 65.75 90 PRO A C 1
ATOM 723 O O . PRO A 1 90 ? -7.367 10.286 5.078 1.00 65.75 90 PRO A O 1
ATOM 726 N N . ASN A 1 91 ? -8.987 8.865 4.474 1.00 78.38 91 ASN A N 1
ATOM 727 C CA . ASN A 1 91 ? -9.800 8.914 5.678 1.00 78.38 91 ASN A CA 1
ATOM 728 C C . ASN A 1 91 ? -9.337 7.919 6.761 1.00 78.38 91 ASN A C 1
ATOM 730 O O . ASN A 1 91 ? -9.889 7.938 7.857 1.00 78.38 91 ASN A O 1
ATOM 734 N N . ILE A 1 92 ? -8.387 7.022 6.465 1.00 85.62 92 ILE A N 1
ATOM 735 C CA . ILE A 1 92 ? -7.875 6.020 7.415 1.00 85.62 92 ILE A CA 1
ATOM 736 C C . ILE A 1 92 ? -6.439 6.389 7.798 1.00 85.62 92 ILE A C 1
ATOM 738 O O . ILE A 1 92 ? -5.594 6.624 6.934 1.00 85.62 92 ILE A O 1
ATOM 742 N N . CYS A 1 93 ? -6.144 6.445 9.099 1.00 88.19 93 CYS A N 1
ATOM 743 C CA . CYS A 1 93 ? -4.785 6.681 9.573 1.00 88.19 93 CYS A CA 1
ATOM 744 C C . CYS A 1 93 ? -3.947 5.395 9.543 1.00 88.19 93 CYS A C 1
ATOM 746 O O . CYS A 1 93 ? -4.369 4.343 10.009 1.00 88.19 93 CYS A O 1
ATOM 748 N N . HIS A 1 94 ? -2.725 5.504 9.017 1.00 85.75 94 HIS A N 1
ATOM 749 C CA . HIS A 1 94 ? -1.750 4.407 8.935 1.00 85.75 94 HIS A CA 1
ATOM 750 C C . HIS A 1 94 ? -0.477 4.690 9.746 1.00 85.75 94 HIS A C 1
ATOM 752 O O . HIS A 1 94 ? 0.554 4.048 9.556 1.00 85.75 94 HIS A O 1
ATOM 758 N N . THR A 1 95 ? -0.523 5.675 10.644 1.00 92.44 95 THR A N 1
ATOM 759 C CA . THR A 1 95 ? 0.590 5.945 11.554 1.00 92.44 95 THR A CA 1
ATOM 760 C C . THR A 1 95 ? 0.707 4.815 12.581 1.00 92.44 95 THR A C 1
ATOM 762 O O . THR A 1 95 ? -0.311 4.233 12.971 1.00 92.44 95 THR A O 1
ATOM 765 N N . PRO A 1 96 ? 1.927 4.495 13.049 1.00 94.00 96 PRO A N 1
ATOM 766 C CA . PRO A 1 96 ? 2.130 3.425 14.027 1.00 94.00 96 PRO A CA 1
ATOM 767 C C . PRO A 1 96 ? 1.328 3.658 15.314 1.00 94.00 96 PRO A C 1
ATOM 769 O O . PRO A 1 96 ? 0.768 2.712 15.862 1.00 94.00 96 PRO A O 1
ATOM 772 N N . GLU A 1 97 ? 1.202 4.915 15.746 1.00 95.19 97 GLU A N 1
ATOM 773 C CA . GLU A 1 97 ? 0.403 5.293 16.917 1.00 95.19 97 GLU A CA 1
ATOM 774 C C . GLU A 1 97 ? -1.090 5.002 16.714 1.00 95.19 97 GLU A C 1
ATOM 776 O O . GLU A 1 97 ? -1.704 4.340 17.545 1.00 95.19 97 GLU A O 1
ATOM 781 N N . CYS A 1 98 ? -1.664 5.414 15.576 1.00 94.44 98 CYS A N 1
ATOM 782 C CA . CYS A 1 98 ? -3.062 5.121 15.247 1.00 94.44 98 CYS A CA 1
ATOM 783 C C . CYS A 1 98 ? -3.326 3.611 15.211 1.00 94.44 98 CYS A C 1
ATOM 785 O O . CYS A 1 98 ? -4.293 3.139 15.807 1.00 94.44 98 CYS A O 1
ATOM 787 N N . LEU A 1 99 ? -2.443 2.844 14.564 1.00 94.69 99 LEU A N 1
ATOM 788 C CA . LEU A 1 99 ? -2.611 1.399 14.436 1.00 94.69 99 LEU A CA 1
ATOM 789 C C . LEU A 1 99 ? -2.524 0.693 15.794 1.00 94.69 99 LEU A C 1
ATOM 791 O O . LEU A 1 99 ? -3.315 -0.206 16.076 1.00 94.69 99 LEU A O 1
ATOM 795 N N . ARG A 1 100 ? -1.601 1.129 16.659 1.00 96.88 100 ARG A N 1
ATOM 796 C CA . ARG A 1 100 ? -1.460 0.605 18.020 1.00 96.88 100 ARG A CA 1
ATOM 797 C C . ARG A 1 100 ? -2.695 0.900 18.870 1.00 96.88 100 ARG A C 1
ATOM 799 O O . ARG A 1 100 ? -3.177 0.002 19.555 1.00 96.88 100 ARG A O 1
ATOM 806 N N . SER A 1 101 ? -3.219 2.123 18.809 1.00 96.25 101 SER A N 1
ATOM 807 C CA . SER A 1 101 ? -4.443 2.502 19.521 1.00 96.25 101 SER A CA 1
ATOM 808 C C . SER A 1 101 ? -5.668 1.743 19.009 1.00 96.25 101 SER A C 1
ATOM 810 O O . SER A 1 101 ? -6.445 1.242 19.816 1.00 96.25 101 SER A O 1
ATOM 812 N N . ALA A 1 102 ? -5.823 1.604 17.690 1.00 95.94 102 ALA A N 1
ATOM 813 C CA . ALA A 1 102 ? -6.926 0.854 17.092 1.00 95.94 102 ALA A CA 1
ATOM 814 C C . ALA A 1 102 ? -6.888 -0.633 17.479 1.00 95.94 102 ALA A C 1
ATOM 816 O O . ALA A 1 102 ? -7.922 -1.209 17.811 1.00 95.94 102 ALA A O 1
ATOM 817 N N . ALA A 1 103 ? -5.698 -1.244 17.486 1.00 95.88 103 ALA A N 1
ATOM 818 C CA . ALA A 1 103 ? -5.519 -2.629 17.915 1.00 95.88 103 ALA A CA 1
ATOM 819 C C . ALA A 1 103 ? -5.863 -2.821 19.399 1.00 95.88 103 ALA A C 1
ATOM 821 O O . ALA A 1 103 ? -6.579 -3.759 19.738 1.00 95.88 103 ALA A O 1
ATOM 822 N N . ALA A 1 104 ? -5.398 -1.918 20.269 1.00 95.62 104 ALA A N 1
ATOM 823 C CA . ALA A 1 104 ? -5.711 -1.962 21.696 1.00 95.62 104 ALA A CA 1
ATOM 824 C C . ALA A 1 104 ? -7.219 -1.818 21.954 1.00 95.62 104 ALA A C 1
ATOM 826 O O . ALA A 1 104 ? -7.781 -2.604 22.707 1.00 95.62 104 ALA A O 1
ATOM 827 N N . LEU A 1 105 ? -7.880 -0.870 21.280 1.00 95.06 105 LEU A N 1
ATOM 828 C CA . LEU A 1 105 ? -9.331 -0.701 21.360 1.00 95.06 105 LEU A CA 1
ATOM 829 C C . LEU A 1 105 ? -10.061 -1.977 20.930 1.00 95.06 105 LEU A C 1
ATOM 831 O O . LEU A 1 105 ? -10.922 -2.462 21.652 1.00 95.06 105 LEU A O 1
ATOM 835 N N . LYS A 1 106 ? -9.684 -2.551 19.780 1.00 95.25 106 LYS A N 1
ATOM 836 C CA . LYS A 1 106 ? -10.329 -3.758 19.255 1.00 95.25 106 LYS A CA 1
ATOM 837 C C . LYS A 1 106 ? -10.157 -4.967 20.173 1.00 95.25 106 LYS A C 1
ATOM 839 O O . LYS A 1 106 ? -11.045 -5.806 20.231 1.00 95.25 106 LYS A O 1
ATOM 844 N N . GLN A 1 107 ? -9.029 -5.065 20.871 1.00 95.94 107 GLN A N 1
ATOM 845 C CA . GLN A 1 107 ? -8.754 -6.164 21.794 1.00 95.94 107 GLN A CA 1
ATOM 846 C C . GLN A 1 107 ? -9.643 -6.133 23.046 1.00 95.94 107 GLN A C 1
ATOM 848 O O . GLN A 1 107 ? -9.894 -7.184 23.627 1.00 95.94 107 GLN A O 1
ATOM 853 N N . SER A 1 108 ? -10.099 -4.950 23.455 1.00 94.44 108 SER A N 1
ATOM 854 C CA . SER A 1 108 ? -10.994 -4.767 24.603 1.00 94.44 108 SER A CA 1
ATOM 855 C C . SER A 1 108 ? -12.477 -4.839 24.240 1.00 94.44 108 SER A C 1
ATOM 857 O O . SER A 1 108 ? -13.308 -4.728 25.127 1.00 94.44 108 SER A O 1
ATOM 859 N N . MET A 1 109 ? -12.821 -5.005 22.961 1.00 95.50 109 MET A N 1
ATOM 860 C CA . MET A 1 109 ? -14.213 -5.065 22.517 1.00 95.50 109 MET A CA 1
ATOM 861 C C . MET A 1 109 ? -14.722 -6.505 22.411 1.00 95.50 109 MET A C 1
ATOM 863 O O . MET A 1 109 ? -14.044 -7.363 21.840 1.00 95.50 109 MET A O 1
ATOM 867 N N . ASP A 1 110 ? -15.949 -6.742 22.869 1.00 96.81 110 ASP A N 1
ATOM 868 C CA . ASP A 1 110 ? -16.690 -7.985 22.647 1.00 96.81 110 ASP A CA 1
ATOM 869 C C . ASP A 1 110 ? -17.736 -7.796 21.536 1.00 96.81 110 ASP A C 1
ATOM 871 O O . ASP A 1 110 ? -18.847 -7.316 21.763 1.00 96.81 110 ASP A O 1
ATOM 875 N N . ASP A 1 111 ? -17.394 -8.216 20.313 1.00 95.12 111 ASP A N 1
ATOM 876 C CA . ASP A 1 111 ? -18.276 -8.116 19.140 1.00 95.12 111 ASP A CA 1
ATOM 877 C C . ASP A 1 111 ? -19.516 -9.038 19.212 1.00 95.12 111 ASP A C 1
ATOM 879 O O . ASP A 1 111 ? -20.355 -9.008 18.307 1.00 95.12 111 ASP A O 1
ATOM 883 N N . THR A 1 112 ? -19.633 -9.901 20.230 1.00 96.56 112 THR A N 1
ATOM 884 C CA . THR A 1 112 ? -20.798 -10.787 20.396 1.00 96.56 112 THR A CA 1
ATOM 885 C C . THR A 1 112 ? -21.980 -10.095 21.072 1.00 96.56 112 THR A C 1
ATOM 887 O O . THR A 1 112 ? -23.113 -10.574 20.968 1.00 96.56 112 THR A O 1
ATOM 890 N N . VAL A 1 113 ? -21.736 -8.954 21.722 1.00 96.94 113 VAL A N 1
ATOM 891 C CA . VAL A 1 113 ? -22.748 -8.152 22.413 1.00 96.94 113 VAL A CA 1
ATOM 892 C C . VAL A 1 113 ? -23.228 -7.023 21.506 1.00 96.94 113 VAL A C 1
ATOM 894 O O . VAL A 1 113 ? -22.448 -6.368 20.818 1.00 96.94 113 VAL A O 1
ATOM 897 N N . ASN A 1 114 ? -24.536 -6.769 21.494 1.00 96.00 114 ASN A N 1
ATOM 898 C CA . ASN A 1 114 ? -25.084 -5.623 20.782 1.00 96.00 114 ASN A CA 1
ATOM 899 C C . ASN A 1 114 ? -24.817 -4.338 21.591 1.00 96.00 114 ASN A C 1
ATOM 901 O O . ASN A 1 114 ? -25.307 -4.224 22.719 1.00 96.00 114 ASN A O 1
ATOM 905 N N . PRO A 1 115 ? -24.122 -3.333 21.027 1.00 95.75 115 PRO A N 1
ATOM 906 C CA . PRO A 1 115 ? -23.811 -2.090 21.734 1.00 95.75 115 PRO A CA 1
ATOM 907 C C . PRO A 1 115 ? -25.049 -1.276 22.137 1.00 95.75 115 PRO A C 1
ATOM 909 O O . PRO A 1 115 ? -24.945 -0.399 22.991 1.00 95.75 115 PRO A O 1
ATOM 912 N N . CYS A 1 116 ? -26.212 -1.524 21.524 1.00 96.94 116 CYS A N 1
ATOM 913 C CA . CYS A 1 116 ? -27.471 -0.892 21.923 1.00 96.94 116 CYS A CA 1
ATOM 914 C C . CYS A 1 116 ? -28.091 -1.517 23.181 1.00 96.94 116 CYS A C 1
ATOM 916 O O . CYS A 1 116 ? -28.887 -0.849 23.838 1.00 96.94 116 CYS A O 1
ATOM 918 N N . ASP A 1 117 ? -27.738 -2.765 23.495 1.00 97.62 117 ASP A N 1
ATOM 919 C CA . ASP A 1 117 ? -28.267 -3.498 24.646 1.00 97.62 117 ASP A CA 1
ATOM 920 C C . ASP A 1 117 ? -27.343 -3.333 25.863 1.00 97.62 117 ASP A C 1
ATOM 922 O O . ASP A 1 117 ? -27.813 -2.979 26.944 1.00 97.62 117 ASP A O 1
ATOM 926 N N . ASP A 1 118 ? -26.027 -3.513 25.678 1.00 96.31 118 ASP A N 1
ATOM 927 C CA . ASP A 1 118 ? -25.013 -3.247 26.707 1.00 96.31 118 ASP A CA 1
ATOM 928 C C . ASP A 1 118 ? -23.711 -2.714 26.086 1.00 96.31 118 ASP A C 1
ATOM 930 O O . ASP A 1 118 ? -22.864 -3.454 25.580 1.00 96.31 118 ASP A O 1
ATOM 934 N N . PHE A 1 119 ? -23.541 -1.391 26.136 1.00 96.19 119 PHE A N 1
ATOM 935 C CA . PHE A 1 119 ? -22.333 -0.741 25.633 1.00 96.19 119 PHE A CA 1
ATOM 936 C C . PHE A 1 119 ? -21.102 -1.011 26.507 1.00 96.19 119 PHE A C 1
ATOM 938 O O . PHE A 1 119 ? -19.986 -0.982 25.994 1.00 96.19 119 PHE A O 1
ATOM 945 N N . TYR A 1 120 ? -21.279 -1.253 27.812 1.00 95.94 120 TYR A N 1
ATOM 946 C CA . TYR A 1 120 ? -20.150 -1.479 28.710 1.00 95.94 120 TYR A CA 1
ATOM 947 C C . TYR A 1 120 ? -19.484 -2.808 28.380 1.00 95.94 120 TYR A C 1
ATOM 949 O O . TYR A 1 120 ? -18.285 -2.826 28.130 1.00 95.94 120 TYR A O 1
ATOM 957 N N . GLN A 1 121 ? -20.271 -3.880 28.285 1.00 96.19 121 GLN A N 1
ATOM 958 C CA . GLN A 1 121 ? -19.754 -5.203 27.944 1.00 96.19 121 GLN A CA 1
ATOM 959 C C . GLN A 1 121 ? -19.243 -5.283 26.497 1.00 96.19 121 GLN A C 1
ATOM 961 O O . GLN A 1 121 ? -18.304 -6.015 26.210 1.00 96.19 121 GLN A O 1
ATOM 966 N N . TYR A 1 122 ? -19.830 -4.515 25.573 1.00 96.81 122 TYR A N 1
ATOM 967 C CA . TYR A 1 122 ? -19.309 -4.420 24.209 1.00 96.81 122 TYR A CA 1
ATOM 968 C C . TYR A 1 122 ? -17.934 -3.732 24.143 1.00 96.81 122 TYR A C 1
ATOM 970 O O . TYR A 1 122 ? -17.115 -4.088 23.299 1.00 96.81 122 TYR A O 1
ATOM 978 N N . ALA A 1 123 ? -17.682 -2.718 24.976 1.00 95.44 123 ALA A N 1
ATOM 979 C CA . ALA A 1 123 ? -16.497 -1.864 24.870 1.00 95.44 123 ALA A CA 1
ATOM 980 C C . ALA A 1 123 ? -15.352 -2.205 25.842 1.00 95.44 123 ALA A C 1
ATOM 982 O O . ALA A 1 123 ? -14.255 -1.662 25.670 1.00 95.44 123 ALA A O 1
ATOM 983 N N . CYS A 1 124 ? -15.600 -3.002 26.884 1.00 93.44 124 CYS A N 1
ATOM 984 C CA . CYS A 1 124 ? -14.668 -3.303 27.977 1.00 93.44 124 CYS A CA 1
ATOM 985 C C . CYS A 1 124 ? -14.747 -4.774 28.388 1.00 93.44 124 CYS A C 1
ATOM 987 O O . CYS A 1 124 ? -13.675 -5.310 28.757 1.00 93.44 124 CYS A O 1
#